Protein AF-A0A380P223-F1 (afdb_monomer_lite)

Organism: Weissella viridescens (NCBI:txid1629)

pLDDT: mean 95.14, std 3.33, range [78.81, 98.06]

InterPro domains:
  IPR011994 Cytidylate kinase domain [PF02224] (1-66)
  IPR027417 P-loop containing nucleoside triphosphate hydrolase [G3DSA:3.40.50.300] (1-67)
  IPR027417 P-loop containing nucleoside triphosphate hydrolase [SSF52540] (2-66)

Foldseek 3Di:
DDDPNDDCVPVCVDVVVVVCVVVQCPDPVSVVVVLVVLLVVVVVDPDDDDDDCCCPPNCVPDPDDDD

Sequence (67 aa):
MYLNGQEVTEAIRSDEVARNVSAVASYAAVRSTMTELQREIASNAGVVMDGRDIGTTVLPHADVKIS

Structure (mmCIF, N/CA/C/O b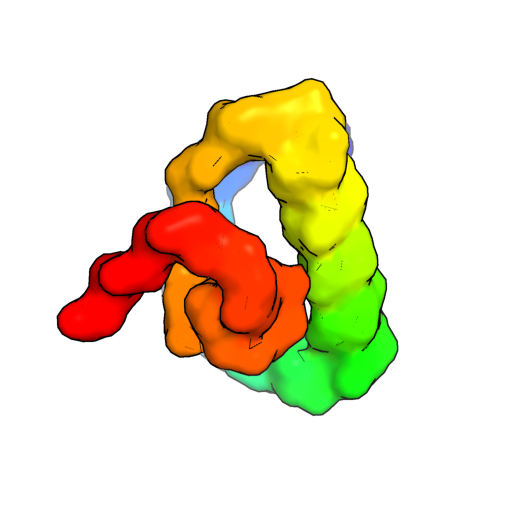ackbone):
data_AF-A0A380P223-F1
#
_entry.id   AF-A0A380P223-F1
#
loop_
_atom_site.group_PDB
_atom_site.id
_atom_site.type_symbol
_atom_site.label_atom_id
_atom_site.label_alt_id
_atom_site.label_comp_id
_atom_site.label_asym_id
_atom_site.label_entity_id
_atom_site.label_seq_id
_atom_site.pdbx_PDB_ins_code
_atom_site.Cartn_x
_atom_site.Cartn_y
_atom_site.Cartn_z
_atom_site.occupancy
_atom_site.B_iso_or_equiv
_atom_site.auth_seq_id
_atom_site.auth_comp_id
_atom_site.auth_asym_id
_atom_site.auth_atom_id
_atom_site.pdbx_PDB_model_num
ATOM 1 N N . MET A 1 1 ? -4.408 8.819 10.368 1.00 91.06 1 MET A N 1
ATOM 2 C CA . MET A 1 1 ? -4.843 8.190 9.102 1.00 91.06 1 MET A CA 1
ATOM 3 C C . MET A 1 1 ? -6.344 8.035 9.173 1.00 91.06 1 MET A C 1
ATOM 5 O O . MET A 1 1 ? -6.832 7.660 10.231 1.00 91.06 1 MET A O 1
ATOM 9 N N . TYR A 1 2 ? -7.063 8.355 8.098 1.00 96.62 2 TYR A N 1
ATOM 10 C CA . TYR A 1 2 ? -8.522 8.293 8.092 1.00 96.62 2 TYR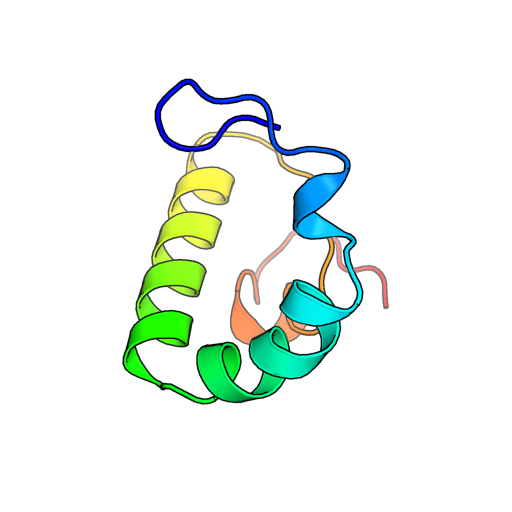 A CA 1
ATOM 11 C C . TYR A 1 2 ? -9.021 7.310 7.038 1.00 96.62 2 TYR A C 1
ATOM 13 O O . TYR A 1 2 ? -8.529 7.312 5.912 1.00 96.62 2 TYR A O 1
ATOM 21 N N . LEU A 1 3 ? -10.011 6.502 7.406 1.00 96.44 3 LEU A N 1
ATOM 22 C CA . LEU A 1 3 ? -10.758 5.625 6.511 1.00 96.44 3 LEU A CA 1
ATOM 23 C C . LEU A 1 3 ? -12.236 5.990 6.631 1.00 96.44 3 LEU A C 1
ATOM 25 O O . LEU A 1 3 ? -12.809 5.877 7.710 1.00 96.44 3 LEU A O 1
ATOM 29 N N . ASN A 1 4 ? -12.845 6.463 5.541 1.00 96.81 4 ASN A N 1
ATOM 30 C CA . ASN A 1 4 ? -14.250 6.895 5.511 1.00 96.81 4 ASN A CA 1
ATOM 31 C C . ASN A 1 4 ? -14.613 7.889 6.635 1.00 96.81 4 ASN A C 1
ATOM 33 O O . ASN A 1 4 ? -15.673 7.797 7.246 1.00 96.81 4 ASN A O 1
ATOM 37 N N . GLY A 1 5 ? -13.710 8.829 6.932 1.00 97.69 5 GLY A N 1
ATOM 38 C CA . GLY A 1 5 ? -13.895 9.831 7.988 1.00 97.69 5 GLY A CA 1
ATOM 39 C C . GLY A 1 5 ? -13.601 9.343 9.411 1.00 97.69 5 GLY A C 1
ATOM 40 O O . GLY A 1 5 ? -13.588 10.156 10.330 1.00 97.69 5 GLY A O 1
ATOM 41 N N . GLN A 1 6 ? -13.300 8.058 9.606 1.00 97.75 6 GLN A N 1
ATOM 42 C CA . GLN A 1 6 ? -12.910 7.504 10.900 1.00 97.75 6 GLN A CA 1
ATOM 43 C C . GLN A 1 6 ? -11.387 7.484 11.058 1.00 97.75 6 GLN A C 1
ATOM 45 O O . GLN A 1 6 ? -10.669 7.062 10.153 1.00 97.75 6 GLN A O 1
ATOM 50 N N . GLU A 1 7 ? -10.896 7.923 12.215 1.00 97.94 7 GLU A N 1
ATOM 51 C CA . GLU A 1 7 ? -9.483 7.833 12.600 1.00 97.94 7 GLU A CA 1
ATOM 52 C C . GLU A 1 7 ? -9.102 6.359 12.837 1.00 97.94 7 GLU A C 1
ATOM 54 O O . GLU A 1 7 ? -9.805 5.641 13.549 1.00 97.94 7 GLU A O 1
ATOM 59 N N . VAL A 1 8 ? -8.026 5.889 12.198 1.00 97.94 8 VAL A N 1
ATOM 60 C CA . VAL A 1 8 ? -7.608 4.475 12.234 1.00 97.94 8 VAL A CA 1
ATOM 61 C C . VAL A 1 8 ? -6.101 4.270 12.443 1.00 97.94 8 VAL A C 1
ATOM 63 O O . VAL A 1 8 ? -5.617 3.165 12.213 1.00 97.94 8 VAL A O 1
ATOM 66 N N . THR A 1 9 ? -5.331 5.283 12.862 1.00 97.12 9 THR A N 1
ATOM 67 C CA . THR A 1 9 ? -3.848 5.207 12.909 1.00 97.12 9 THR A CA 1
ATOM 68 C C . THR A 1 9 ? -3.325 4.031 13.729 1.00 97.12 9 THR A C 1
ATOM 70 O O . THR A 1 9 ? -2.379 3.370 13.305 1.00 97.12 9 THR A O 1
ATOM 73 N N . GLU A 1 10 ? -3.947 3.742 14.870 1.00 97.56 10 GLU A N 1
ATOM 74 C CA . GLU A 1 10 ? -3.541 2.612 15.713 1.00 97.56 10 GLU A CA 1
ATOM 75 C C . GLU A 1 10 ? -4.147 1.291 15.228 1.00 97.56 10 GLU A C 1
ATOM 77 O O . GLU A 1 10 ? -3.471 0.263 15.191 1.00 97.56 10 GLU A O 1
ATOM 82 N N . ALA A 1 11 ? -5.399 1.317 14.764 1.00 97.06 11 ALA A N 1
ATOM 83 C CA . ALA A 1 11 ? -6.103 0.123 14.300 1.00 97.06 11 ALA A CA 1
ATOM 84 C C . ALA A 1 11 ? -5.402 -0.555 13.109 1.00 97.06 11 ALA A C 1
ATOM 86 O O . ALA A 1 11 ? -5.317 -1.785 13.066 1.00 97.06 11 ALA A O 1
ATOM 87 N N . ILE A 1 12 ? -4.836 0.226 12.178 1.00 96.62 12 ILE A N 1
ATOM 88 C CA . ILE A 1 12 ? -4.106 -0.311 11.015 1.00 96.62 12 ILE A CA 1
AT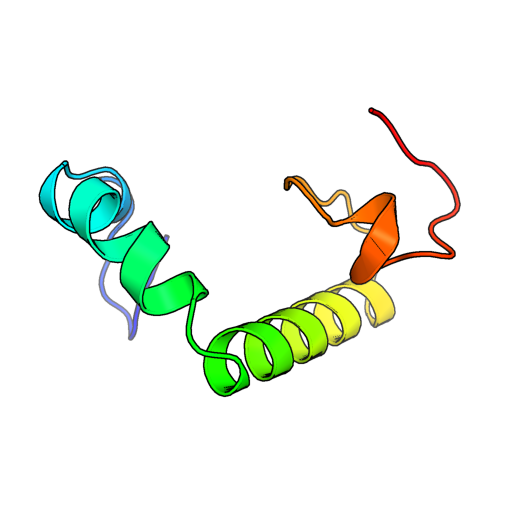OM 89 C C . ILE A 1 12 ? -2.811 -1.053 11.385 1.00 96.62 12 ILE A C 1
ATOM 91 O O . ILE A 1 12 ? -2.283 -1.790 10.557 1.00 96.62 12 ILE A O 1
ATOM 95 N N . ARG A 1 13 ? -2.297 -0.877 12.610 1.00 96.62 13 ARG A N 1
ATOM 96 C CA . ARG A 1 13 ? -1.090 -1.549 13.121 1.00 96.62 13 ARG A CA 1
ATOM 97 C C . ARG A 1 13 ? -1.403 -2.756 14.003 1.00 96.62 13 ARG A C 1
ATOM 99 O O . ARG A 1 13 ? -0.484 -3.383 14.517 1.00 96.62 13 ARG A O 1
ATOM 106 N N . SER A 1 14 ? -2.683 -3.066 14.200 1.00 97.94 14 SER A N 1
ATOM 107 C CA . SER A 1 14 ? -3.102 -4.200 15.018 1.00 97.94 14 SER A CA 1
ATOM 108 C C . SER A 1 14 ? -2.640 -5.536 14.431 1.00 97.94 14 SER A C 1
ATOM 110 O O . SER A 1 14 ? -2.533 -5.707 13.212 1.00 97.94 14 SER A O 1
ATOM 112 N N . ASP A 1 15 ? -2.451 -6.528 15.304 1.00 98.06 15 ASP A N 1
ATOM 113 C CA . ASP A 1 15 ? -2.077 -7.881 14.883 1.00 98.06 15 ASP A CA 1
ATOM 114 C C . ASP A 1 15 ? -3.118 -8.509 13.947 1.00 98.06 15 ASP A C 1
ATOM 116 O O . ASP A 1 15 ? -2.789 -9.339 13.102 1.00 98.06 15 ASP A O 1
ATOM 120 N N . GLU A 1 16 ? -4.390 -8.136 14.091 1.00 97.62 16 GLU A N 1
ATOM 121 C CA . GLU A 1 16 ? -5.454 -8.594 13.201 1.00 97.62 16 GLU A CA 1
ATOM 122 C C . GLU A 1 16 ? -5.207 -8.149 11.759 1.00 97.62 16 GLU A C 1
ATOM 124 O O . GLU A 1 16 ? -5.257 -8.975 10.846 1.00 97.62 16 GLU A O 1
ATOM 129 N N . VAL A 1 17 ? -4.868 -6.876 11.547 1.00 97.62 17 VAL A N 1
ATOM 130 C CA . VAL A 1 17 ? -4.527 -6.358 10.217 1.00 97.62 17 VAL A CA 1
ATOM 131 C C . VAL A 1 17 ? -3.248 -7.018 9.704 1.00 97.62 17 VAL A C 1
ATOM 133 O O . VAL A 1 17 ? -3.223 -7.507 8.572 1.00 97.62 17 VAL A O 1
ATOM 136 N N . ALA A 1 18 ? -2.218 -7.123 10.550 1.00 96.31 18 ALA A N 1
ATOM 137 C CA . ALA A 1 18 ? -0.943 -7.739 10.184 1.00 96.31 18 ALA A CA 1
ATOM 138 C C . ALA A 1 18 ? -1.089 -9.207 9.740 1.00 96.31 18 ALA A C 1
ATOM 140 O O . ALA A 1 18 ? -0.434 -9.634 8.790 1.00 96.31 18 ALA A O 1
ATOM 141 N N . ARG A 1 19 ? -1.983 -9.984 10.368 1.00 97.69 19 ARG A N 1
ATOM 142 C CA . ARG A 1 19 ? -2.250 -11.381 9.977 1.00 97.69 19 ARG A CA 1
ATOM 143 C C . ARG A 1 19 ? -2.979 -11.512 8.639 1.00 97.69 19 ARG A C 1
ATOM 145 O O . ARG A 1 19 ? -2.801 -12.516 7.955 1.00 97.69 19 ARG A O 1
ATOM 152 N N . ASN A 1 20 ? -3.793 -10.528 8.263 1.00 97.62 20 ASN A N 1
ATOM 153 C CA . ASN A 1 20 ? -4.640 -10.603 7.070 1.00 97.62 20 ASN A CA 1
ATOM 154 C C . ASN A 1 20 ? -4.033 -9.913 5.836 1.00 97.62 20 ASN A C 1
ATOM 156 O O . ASN A 1 20 ? -4.387 -10.264 4.708 1.00 97.62 20 ASN A O 1
ATOM 160 N N . VAL A 1 21 ? -3.103 -8.966 6.016 1.00 95.75 21 VAL A N 1
ATOM 161 C CA . VAL A 1 21 ? -2.568 -8.136 4.919 1.00 95.75 21 VAL A CA 1
ATOM 162 C C . VAL A 1 21 ? -1.946 -8.963 3.792 1.00 95.75 21 VAL A C 1
ATOM 164 O O . VAL A 1 21 ? -2.198 -8.681 2.622 1.00 95.75 21 VAL A O 1
ATOM 167 N N . SER A 1 22 ? -1.211 -10.030 4.116 1.00 95.19 22 SER A N 1
ATOM 168 C CA . SER A 1 22 ? -0.571 -10.897 3.118 1.00 95.19 22 SER A CA 1
ATOM 169 C C . SER A 1 22 ? -1.592 -11.619 2.238 1.00 95.19 22 SER A C 1
ATOM 171 O O . SER A 1 22 ? -1.408 -11.712 1.025 1.00 95.19 22 SER A O 1
ATOM 173 N N . ALA A 1 23 ? -2.694 -12.094 2.828 1.00 97.31 23 ALA A N 1
ATOM 174 C CA . ALA A 1 23 ? -3.762 -12.754 2.084 1.00 97.31 23 ALA A CA 1
ATOM 175 C C . ALA A 1 23 ? -4.462 -11.762 1.145 1.00 97.31 23 ALA A C 1
ATOM 177 O O . ALA A 1 23 ? -4.643 -12.055 -0.035 1.00 97.31 23 ALA A O 1
ATOM 178 N N . VAL A 1 24 ? -4.774 -10.556 1.627 1.00 96.94 24 VAL A N 1
ATOM 179 C CA . VAL A 1 24 ? -5.419 -9.513 0.814 1.00 96.94 24 VAL A CA 1
ATOM 180 C C . VAL A 1 24 ? -4.499 -9.017 -0.311 1.00 96.94 24 VAL A C 1
ATOM 182 O O . VAL A 1 24 ? -4.925 -8.902 -1.459 1.00 96.94 24 VAL A O 1
ATOM 185 N N . ALA A 1 25 ? -3.213 -8.797 -0.028 1.00 94.25 25 ALA A N 1
ATOM 186 C CA . ALA A 1 25 ? -2.227 -8.379 -1.026 1.00 94.25 25 ALA A CA 1
ATOM 187 C C . ALA A 1 25 ? -1.940 -9.463 -2.085 1.00 94.25 25 ALA A C 1
ATOM 189 O O . ALA A 1 25 ? -1.410 -9.168 -3.160 1.00 94.25 25 ALA A O 1
ATOM 190 N N . SER A 1 26 ? -2.302 -10.724 -1.824 1.00 95.62 26 SER A N 1
ATOM 191 C CA . SER A 1 26 ? -2.149 -11.814 -2.793 1.00 95.62 26 SER A CA 1
ATOM 192 C C . SER A 1 26 ? -3.164 -11.751 -3.946 1.00 95.62 26 SER A C 1
ATOM 194 O O . SER A 1 26 ? -2.890 -12.283 -5.028 1.00 95.62 26 SER A O 1
ATOM 196 N N . TYR A 1 27 ? -4.276 -11.025 -3.790 1.00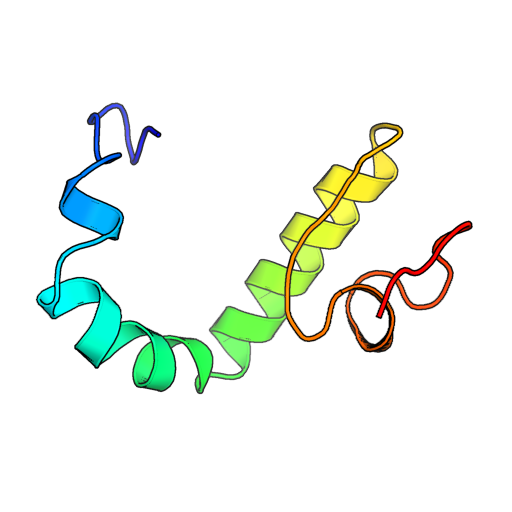 97.94 27 TYR A N 1
ATOM 197 C CA . TYR A 1 27 ? -5.253 -10.840 -4.861 1.00 97.94 27 TYR A CA 1
ATOM 198 C C . TYR A 1 27 ? -4.716 -9.901 -5.946 1.00 97.94 27 TYR A C 1
ATOM 200 O O . TYR A 1 27 ? -4.383 -8.742 -5.694 1.00 97.94 27 TYR A O 1
ATOM 208 N N . ALA A 1 28 ? -4.663 -10.392 -7.187 1.00 96.69 28 ALA A N 1
ATOM 209 C CA . ALA A 1 28 ? -4.127 -9.635 -8.318 1.00 96.69 28 ALA A CA 1
ATOM 210 C C . ALA A 1 28 ? -4.892 -8.325 -8.574 1.00 96.69 28 ALA A C 1
ATOM 212 O O . ALA A 1 28 ? -4.264 -7.295 -8.805 1.00 96.69 28 ALA A O 1
ATOM 213 N N . ALA A 1 29 ? -6.225 -8.353 -8.465 1.00 97.81 29 ALA A N 1
ATOM 214 C CA . ALA A 1 29 ? -7.062 -7.166 -8.633 1.00 97.81 29 ALA A CA 1
ATOM 215 C C . ALA A 1 29 ? -6.701 -6.069 -7.617 1.00 97.81 29 ALA A C 1
ATOM 217 O O . ALA A 1 29 ? -6.487 -4.926 -8.006 1.00 97.81 29 ALA A O 1
ATOM 218 N N . VAL A 1 30 ? -6.518 -6.435 -6.341 1.00 96.88 30 VAL A N 1
ATOM 219 C CA . VAL A 1 30 ? -6.098 -5.497 -5.287 1.00 96.88 30 VAL A CA 1
ATOM 220 C C . VAL A 1 30 ? -4.743 -4.877 -5.628 1.00 96.88 30 VAL A C 1
ATOM 222 O O . VAL A 1 30 ? -4.601 -3.658 -5.582 1.00 96.88 30 VAL A O 1
ATOM 225 N N . ARG A 1 31 ? -3.752 -5.685 -6.028 1.00 95.94 31 ARG A N 1
ATOM 226 C CA . ARG A 1 31 ? -2.425 -5.162 -6.398 1.00 95.94 31 ARG A CA 1
ATOM 227 C C . ARG A 1 31 ? -2.465 -4.219 -7.596 1.00 95.94 31 ARG A C 1
ATOM 229 O O . ARG A 1 31 ? -1.759 -3.213 -7.566 1.00 95.94 31 ARG A O 1
ATOM 236 N N . SER A 1 32 ? -3.256 -4.530 -8.625 1.00 96.50 32 SER A N 1
ATOM 237 C CA . SER A 1 32 ? -3.387 -3.670 -9.812 1.00 96.50 32 SER A CA 1
ATOM 238 C C . SER A 1 32 ? -3.949 -2.312 -9.421 1.00 96.50 32 SER A C 1
ATOM 240 O O . SER A 1 32 ? -3.301 -1.293 -9.644 1.00 96.50 32 SER A O 1
ATOM 242 N N . THR A 1 33 ? -5.086 -2.311 -8.721 1.00 97.62 33 THR A N 1
ATOM 243 C CA . THR A 1 33 ? -5.758 -1.083 -8.288 1.00 97.62 33 THR A CA 1
ATOM 244 C C . THR A 1 33 ? -4.873 -0.239 -7.372 1.00 97.62 33 THR A C 1
ATOM 246 O O . THR A 1 33 ? -4.773 0.971 -7.553 1.00 97.62 33 THR A O 1
ATOM 249 N N . MET A 1 34 ? -4.167 -0.861 -6.420 1.00 96.44 34 MET A N 1
ATOM 250 C CA . MET A 1 34 ? -3.240 -0.136 -5.544 1.00 96.44 34 MET A CA 1
ATOM 251 C C . MET A 1 34 ? -2.055 0.458 -6.316 1.00 96.44 34 MET A C 1
ATOM 253 O O . MET A 1 34 ? -1.640 1.577 -6.027 1.00 96.44 34 MET A O 1
ATOM 257 N N . THR A 1 35 ? -1.522 -0.265 -7.304 1.00 96.44 35 THR A N 1
ATOM 258 C CA . THR A 1 35 ? -0.410 0.208 -8.147 1.00 96.44 35 THR A CA 1
ATOM 259 C C . THR A 1 35 ? -0.830 1.397 -9.009 1.00 96.44 35 THR A C 1
ATOM 261 O O . THR A 1 35 ? -0.083 2.366 -9.130 1.00 96.44 35 THR A O 1
ATOM 264 N N . GLU A 1 36 ? -2.023 1.338 -9.602 1.00 96.88 36 GLU A N 1
ATOM 265 C CA . GLU A 1 36 ? -2.605 2.432 -10.386 1.00 96.88 36 GLU A CA 1
ATOM 266 C C . GLU A 1 36 ? -2.771 3.693 -9.532 1.00 96.88 36 GLU A C 1
ATOM 268 O O . GLU A 1 36 ? -2.258 4.748 -9.906 1.00 96.88 36 GLU A O 1
ATOM 273 N N . LEU A 1 37 ? -3.366 3.564 -8.342 1.00 95.62 37 LEU A N 1
ATOM 274 C CA . LEU A 1 37 ? -3.538 4.682 -7.411 1.00 95.62 37 LEU A CA 1
ATOM 275 C C . LEU A 1 37 ? -2.195 5.296 -6.985 1.00 95.62 37 LEU A C 1
ATOM 277 O O . LEU A 1 37 ? -2.043 6.514 -6.947 1.00 95.62 37 LEU A O 1
ATOM 281 N N . GLN A 1 38 ? -1.193 4.468 -6.679 1.00 96.25 38 GLN A N 1
ATOM 282 C CA . GLN A 1 38 ? 0.140 4.952 -6.301 1.00 96.25 38 GLN A CA 1
ATOM 283 C C . GLN A 1 38 ? 0.822 5.718 -7.444 1.00 96.25 38 GLN A C 1
ATOM 285 O O . GLN A 1 38 ? 1.464 6.740 -7.198 1.00 96.25 38 GLN A O 1
ATOM 290 N N . ARG A 1 39 ? 0.664 5.262 -8.692 1.00 96.25 39 ARG A N 1
ATOM 291 C CA . ARG A 1 39 ? 1.182 5.968 -9.874 1.00 96.25 39 ARG A CA 1
ATOM 292 C C . ARG A 1 39 ? 0.479 7.301 -10.099 1.00 96.25 39 ARG A C 1
ATOM 294 O O . ARG A 1 39 ? 1.159 8.276 -10.393 1.00 96.25 39 ARG A O 1
ATOM 301 N N . GLU A 1 40 ? -0.838 7.355 -9.920 1.00 96.06 40 GLU A N 1
ATOM 302 C CA . GLU A 1 40 ? -1.608 8.601 -10.014 1.00 96.06 40 GLU A CA 1
ATOM 303 C C . GLU A 1 40 ? -1.155 9.624 -8.961 1.00 96.06 40 GLU A C 1
ATOM 305 O O . GLU A 1 40 ? -0.950 10.799 -9.262 1.00 96.06 40 GLU A O 1
ATOM 310 N N . ILE A 1 41 ? -0.917 9.181 -7.724 1.00 93.75 41 ILE A N 1
ATOM 311 C CA . ILE A 1 41 ? -0.371 10.047 -6.671 1.00 93.75 41 ILE A CA 1
ATOM 312 C C . ILE A 1 41 ? 1.000 10.602 -7.086 1.00 93.75 41 ILE A C 1
ATOM 314 O O . ILE A 1 41 ? 1.249 11.799 -6.947 1.00 93.75 41 ILE A O 1
ATOM 318 N N . ALA A 1 42 ? 1.873 9.750 -7.629 1.00 94.25 42 ALA A N 1
ATOM 319 C CA . ALA A 1 42 ? 3.217 10.139 -8.047 1.00 94.25 42 ALA A CA 1
ATOM 320 C C . ALA A 1 42 ? 3.250 11.026 -9.304 1.00 94.25 42 ALA A C 1
ATOM 322 O O . ALA A 1 42 ? 4.203 11.779 -9.479 1.00 94.25 42 ALA A O 1
ATOM 323 N N . SER A 1 43 ? 2.238 10.974 -10.178 1.00 92.81 43 SER A N 1
ATOM 324 C CA . SER A 1 43 ? 2.191 11.839 -11.366 1.00 92.81 43 SER A CA 1
ATOM 325 C C . SER A 1 43 ? 1.823 13.286 -11.047 1.00 92.81 43 SER A C 1
ATOM 327 O O . SER A 1 43 ? 2.107 14.178 -11.842 1.00 92.81 43 SER A O 1
ATOM 329 N N . ASN A 1 44 ? 1.185 13.529 -9.900 1.00 84.94 44 ASN A N 1
ATOM 330 C CA . ASN A 1 44 ? 0.612 14.831 -9.562 1.00 84.94 44 ASN A CA 1
ATOM 331 C C . ASN A 1 44 ? 1.547 15.728 -8.729 1.00 84.94 44 ASN A C 1
ATOM 333 O O . ASN A 1 44 ? 1.255 16.913 -8.562 1.00 84.94 44 ASN A O 1
ATOM 337 N N . ALA A 1 45 ? 2.654 15.197 -8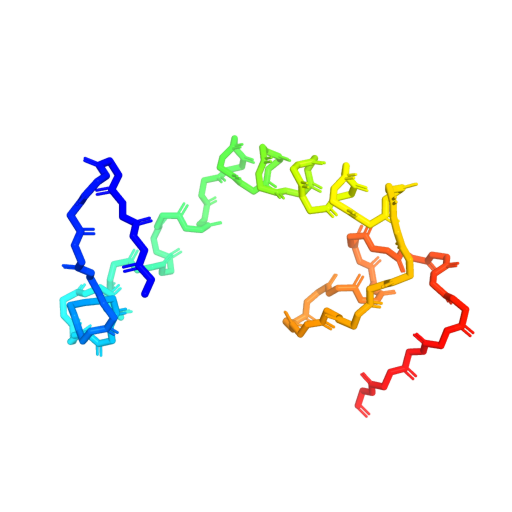.200 1.00 83.50 45 ALA A N 1
ATOM 338 C CA . ALA A 1 45 ? 3.627 15.948 -7.408 1.00 83.50 45 ALA A CA 1
ATOM 339 C C . ALA A 1 45 ? 4.969 15.205 -7.301 1.00 83.50 45 ALA A C 1
ATOM 341 O O . ALA A 1 45 ? 5.044 13.998 -7.512 1.00 83.50 45 ALA A O 1
ATOM 342 N N . GLY A 1 46 ? 6.024 15.912 -6.883 1.00 90.69 46 GLY A N 1
ATOM 343 C CA . GLY A 1 46 ? 7.228 15.252 -6.378 1.00 90.69 46 GLY A CA 1
ATOM 344 C C . GLY A 1 46 ? 6.905 14.515 -5.077 1.00 90.69 46 GLY A C 1
ATOM 345 O O . GLY A 1 46 ? 6.492 15.144 -4.102 1.00 90.69 46 GLY A O 1
ATOM 346 N N . VAL A 1 47 ? 7.071 13.192 -5.065 1.00 93.56 47 VAL A N 1
ATOM 347 C CA . VAL A 1 47 ? 6.734 12.337 -3.918 1.00 93.56 47 VAL A CA 1
ATOM 348 C C . VAL A 1 47 ? 7.936 11.522 -3.456 1.00 93.56 47 VAL A C 1
ATOM 350 O O . VAL A 1 47 ? 8.765 11.094 -4.256 1.00 93.56 47 VAL A O 1
ATOM 353 N N . VAL A 1 48 ? 7.993 11.262 -2.151 1.00 95.00 48 VAL A N 1
ATOM 354 C CA . VAL A 1 48 ? 8.830 10.208 -1.569 1.00 95.00 48 VAL A CA 1
ATOM 355 C C . VAL A 1 48 ? 7.901 9.054 -1.220 1.00 95.00 48 VAL A C 1
ATOM 357 O O . VAL A 1 48 ? 6.903 9.258 -0.530 1.00 95.00 48 VAL A O 1
ATOM 360 N N . MET A 1 49 ? 8.203 7.857 -1.717 1.00 95.12 49 MET A N 1
ATOM 361 C CA . MET A 1 49 ? 7.357 6.679 -1.544 1.00 95.12 49 MET A CA 1
ATOM 362 C C . MET A 1 49 ? 8.169 5.525 -0.962 1.00 95.12 49 MET A C 1
ATOM 364 O O . MET A 1 49 ? 9.255 5.223 -1.450 1.00 95.12 49 MET A O 1
ATOM 368 N N . ASP A 1 50 ? 7.618 4.894 0.072 1.00 95.19 50 ASP A N 1
ATOM 369 C CA . ASP A 1 50 ? 8.200 3.743 0.760 1.00 95.19 50 ASP A CA 1
ATOM 370 C C . ASP A 1 50 ? 7.410 2.464 0.453 1.00 95.19 50 ASP A C 1
ATOM 372 O O . ASP A 1 50 ? 6.187 2.494 0.284 1.00 95.19 50 ASP A O 1
ATOM 376 N N . GLY A 1 51 ? 8.118 1.339 0.366 1.00 92.12 51 GLY A N 1
ATOM 377 C CA . GLY A 1 51 ? 7.531 0.028 0.120 1.00 92.12 51 GLY A CA 1
ATOM 378 C C . GLY A 1 51 ? 8.446 -0.919 -0.655 1.00 92.12 51 GLY A C 1
ATOM 379 O O . GLY A 1 51 ? 9.392 -0.518 -1.330 1.00 92.12 51 GLY A O 1
ATOM 380 N N . ARG A 1 52 ? 8.121 -2.212 -0.591 1.00 91.88 52 ARG A N 1
ATOM 381 C CA . ARG A 1 52 ? 8.976 -3.299 -1.091 1.00 91.88 52 ARG A CA 1
ATOM 382 C C . ARG A 1 52 ? 9.267 -3.243 -2.594 1.00 91.88 52 ARG A C 1
ATOM 384 O O . ARG A 1 52 ? 10.376 -3.548 -3.012 1.00 91.88 52 ARG A O 1
ATOM 391 N N . ASP A 1 53 ? 8.271 -2.883 -3.397 1.00 93.50 53 ASP A N 1
ATOM 392 C CA . ASP A 1 53 ? 8.323 -3.013 -4.859 1.00 93.50 53 ASP A CA 1
ATOM 393 C C . ASP A 1 53 ? 8.135 -1.660 -5.578 1.00 93.50 53 ASP A C 1
ATOM 395 O O . ASP A 1 53 ? 7.789 -1.606 -6.762 1.00 93.50 53 ASP A O 1
ATOM 399 N N . ILE A 1 54 ? 8.378 -0.542 -4.876 1.00 96.06 54 ILE A N 1
ATOM 400 C CA . ILE A 1 54 ? 8.179 0.810 -5.419 1.00 96.06 54 ILE A CA 1
ATOM 401 C C . ILE A 1 54 ? 9.100 1.064 -6.613 1.00 96.06 54 ILE A C 1
ATOM 403 O O . ILE A 1 54 ? 8.623 1.320 -7.715 1.00 96.06 54 ILE A O 1
ATOM 407 N N . GLY A 1 55 ? 10.416 0.939 -6.428 1.00 95.19 55 GLY A N 1
ATOM 408 C CA . GLY A 1 55 ? 11.396 1.243 -7.476 1.00 95.19 55 GLY A CA 1
ATOM 409 C C . GLY A 1 55 ? 11.473 0.210 -8.608 1.00 95.19 55 GLY A C 1
ATOM 410 O O . GLY A 1 55 ? 12.097 0.479 -9.636 1.00 95.19 55 GLY A O 1
ATOM 411 N N . THR A 1 56 ? 10.875 -0.971 -8.442 1.00 95.38 56 THR A N 1
ATOM 412 C CA . THR A 1 56 ? 10.921 -2.065 -9.428 1.00 95.38 56 THR A CA 1
ATOM 413 C C . THR A 1 56 ? 9.617 -2.212 -10.202 1.00 95.38 56 THR A C 1
ATOM 415 O O . THR A 1 56 ? 9.659 -2.477 -11.400 1.00 95.38 56 THR A O 1
ATOM 418 N N . THR A 1 57 ? 8.469 -2.014 -9.547 1.00 94.38 57 THR A N 1
ATOM 419 C CA . THR A 1 57 ? 7.145 -2.295 -10.121 1.00 94.38 57 THR A CA 1
ATOM 420 C C . THR A 1 57 ? 6.301 -1.035 -10.269 1.00 94.38 57 THR A C 1
ATOM 422 O O . THR A 1 57 ? 5.722 -0.798 -11.331 1.00 94.38 57 THR A O 1
ATOM 425 N N . VAL A 1 58 ? 6.216 -0.207 -9.227 1.00 95.81 58 VAL A N 1
ATOM 426 C CA . VAL A 1 58 ? 5.292 0.940 -9.208 1.00 95.81 58 VAL A CA 1
ATOM 427 C C . VAL A 1 58 ? 5.854 2.102 -10.023 1.00 95.81 58 VAL A C 1
ATOM 429 O O . VAL A 1 58 ? 5.221 2.531 -10.988 1.00 95.81 58 VAL A O 1
ATOM 432 N N . LEU A 1 59 ? 7.066 2.548 -9.686 1.00 96.25 59 LEU A N 1
ATOM 433 C CA . LEU A 1 59 ? 7.791 3.663 -10.297 1.00 96.25 59 LEU A CA 1
ATOM 434 C C . LEU A 1 59 ? 9.145 3.179 -10.857 1.00 96.25 59 LEU A C 1
ATOM 436 O O . LEU A 1 59 ? 10.211 3.577 -10.377 1.00 96.25 59 LEU A O 1
ATOM 440 N N . PRO A 1 60 ? 9.145 2.316 -11.893 1.00 95.25 60 PRO A N 1
ATOM 441 C CA . PRO A 1 60 ? 10.378 1.770 -12.466 1.00 95.25 60 PRO A CA 1
ATOM 442 C C . PRO A 1 60 ? 11.284 2.843 -13.088 1.00 95.25 60 PRO A C 1
ATOM 444 O O . PRO A 1 60 ? 12.472 2.592 -13.288 1.00 95.25 60 PRO A O 1
ATOM 447 N N . HIS A 1 61 ? 10.750 4.034 -13.351 1.00 94.19 61 HIS A N 1
ATOM 448 C CA . HIS A 1 61 ? 11.464 5.173 -13.923 1.00 94.19 61 HIS A CA 1
ATOM 449 C C . HIS A 1 61 ? 11.629 6.337 -12.933 1.00 94.19 61 HIS A C 1
ATOM 451 O O . HIS A 1 61 ? 11.841 7.459 -13.370 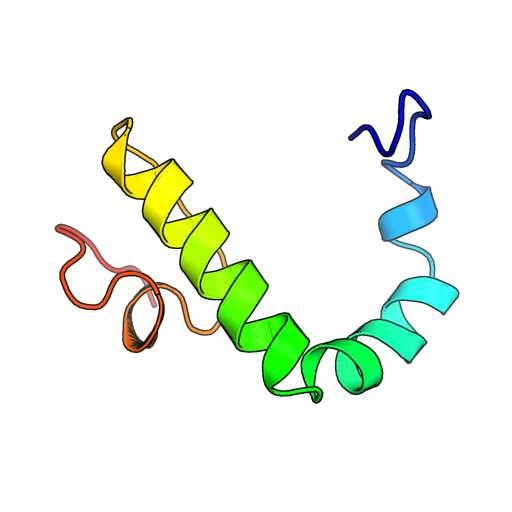1.00 94.19 61 HIS A O 1
ATOM 457 N N . ALA A 1 62 ? 11.506 6.094 -11.620 1.00 94.56 62 ALA A N 1
ATOM 458 C CA . ALA A 1 62 ? 11.775 7.118 -10.610 1.00 94.56 62 ALA A CA 1
ATOM 459 C C . ALA A 1 62 ? 13.201 7.679 -10.746 1.00 94.56 62 ALA A C 1
ATOM 461 O O . ALA A 1 62 ? 14.144 6.907 -10.948 1.00 94.56 62 ALA A O 1
ATOM 462 N N . ASP A 1 63 ? 13.349 8.995 -10.570 1.00 94.25 63 ASP A N 1
ATOM 463 C CA . ASP A 1 63 ? 14.632 9.705 -10.689 1.00 94.25 63 ASP A CA 1
ATOM 464 C C . ASP A 1 63 ? 15.684 9.189 -9.695 1.00 94.25 63 ASP A C 1
ATOM 466 O O . ASP A 1 63 ? 16.876 9.141 -9.997 1.00 94.25 63 ASP A O 1
ATOM 470 N N . VAL A 1 64 ? 15.237 8.779 -8.503 1.00 94.81 64 VAL A N 1
ATOM 471 C CA . VAL A 1 64 ? 16.076 8.226 -7.435 1.00 94.81 64 VAL A CA 1
ATOM 472 C C . VAL A 1 64 ? 15.415 6.977 -6.858 1.00 94.81 64 VAL A C 1
ATOM 474 O O . VAL A 1 64 ? 14.209 6.954 -6.610 1.00 94.81 64 VAL A O 1
ATOM 477 N N . LYS A 1 65 ? 16.219 5.938 -6.608 1.00 93.62 65 LYS A N 1
ATOM 478 C CA . LYS A 1 65 ? 15.811 4.700 -5.930 1.00 93.62 65 LYS A CA 1
ATOM 479 C C . LYS A 1 65 ? 16.775 4.418 -4.784 1.00 93.62 65 LYS A C 1
ATOM 481 O O . LYS A 1 65 ? 17.986 4.469 -4.982 1.00 93.62 65 LYS A O 1
ATOM 486 N N . ILE A 1 66 ? 16.229 4.119 -3.610 1.00 91.19 66 ILE A N 1
ATOM 487 C CA . ILE A 1 66 ? 16.984 3.718 -2.419 1.00 91.19 66 ILE A CA 1
ATOM 488 C C . ILE A 1 66 ? 16.536 2.295 -2.082 1.00 91.19 66 ILE A C 1
ATOM 490 O O . ILE A 1 66 ? 15.333 2.033 -2.045 1.00 91.19 66 ILE A O 1
ATOM 494 N N . SER A 1 67 ? 17.490 1.383 -1.907 1.00 78.81 67 SER A N 1
ATOM 495 C CA . SER A 1 67 ? 17.266 -0.056 -1.707 1.00 78.81 67 SER A CA 1
ATOM 496 C C . SER A 1 67 ? 18.204 -0.616 -0.659 1.00 78.81 67 SER A C 1
ATOM 498 O O . SER A 1 67 ? 19.396 -0.240 -0.740 1.00 78.81 67 SER A O 1
#

Secondary structure (DSSP, 8-state):
-EETTEE-TTGGGSHHHHHHHHHHHT-HHHHHHHHHHHHHHHHSS-----STTIIIII-TT-S----

Radius of gyration: 13.84 Å; chains: 1; bounding box: 32×29×30 Å